Protein AF-A0ABD0NM59-F1 (afdb_monomer_lite)

pLDDT: mean 90.61, std 7.74, range [61.84, 98.56]

InterPro domains:
  IPR026088 Niban-like [PTHR14392] (2-114)
  IPR059060 Niban 1/2/3 domain [PF26086] (9-114)

Sequence (114 aa):
LVLPRVEQLVRSKVQPYIHSILEALMEPTSRGFSEVRDILFRELVEVSKNTMNDSSKEKLGEHMDKISMLAFHPVKMQSCYEKMEALNLEGLQQRCDVSSPSVFIQRAQILMRQ

Radius of gyration: 21.1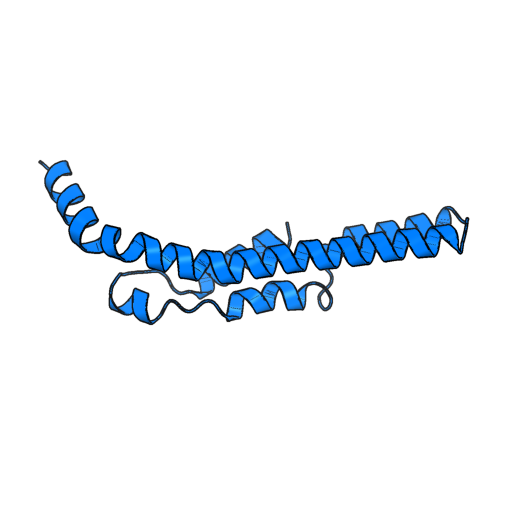2 Å; chains: 1; bounding box: 50×29×57 Å

Organism: Cirrhinus mrigala (NCBI:txid683832)

Secondary structure (DSSP, 8-state):
-HHHHHHHHHHHHTHHHHHHHHHHHHHHHHHHHHHHHHHHHHHHHHHHHHHHH---HHHHHHHHHHHHTGGG-TTTTHHHHHGGGG---HHHHTTS-PPPHHHHHHHHHHHHH-

Foldseek 3Di:
DVVVVVVVCCVPQPVVCVVVLCVLLCQLLVQLLVLLVVLLVVLVVVLVVVCVVPVDPVVNVVSVVCSVCQLVDCVSSVVSLVSLVSRDCPVVCVRHVDDDSVVSSVVSNVVSSD

Structure (mmCIF, N/CA/C/O backbone):
data_AF-A0ABD0NM59-F1
#
_entry.id   AF-A0ABD0NM59-F1
#
loop_
_atom_site.group_PDB
_atom_site.id
_atom_site.type_symbol
_atom_site.label_atom_id
_atom_site.label_alt_id
_atom_site.label_comp_id
_atom_site.label_asym_id
_atom_site.label_entity_id
_atom_site.label_seq_id
_atom_site.pdbx_PDB_ins_code
_atom_site.Cartn_x
_atom_site.Cartn_y
_atom_site.Cartn_z
_atom_site.occupancy
_atom_site.B_iso_or_equiv
_atom_site.auth_seq_id
_atom_site.auth_comp_id
_atom_site.auth_asym_id
_atom_site.auth_atom_id
_atom_site.pdbx_PDB_model_num
ATOM 1 N N . LEU A 1 1 ? -24.869 21.779 27.731 1.00 61.84 1 LEU A N 1
ATOM 2 C CA . LEU A 1 1 ? -24.837 20.504 28.497 1.00 61.84 1 LEU A CA 1
ATOM 3 C C . LEU A 1 1 ? -24.427 19.269 27.674 1.00 61.84 1 LEU A C 1
ATOM 5 O O . LEU A 1 1 ? -24.232 18.218 28.268 1.00 61.84 1 LEU A O 1
ATOM 9 N N . VAL A 1 2 ? -24.268 19.357 26.346 1.00 70.75 2 VAL A N 1
ATOM 10 C CA . VAL A 1 2 ? -23.890 18.202 25.501 1.00 70.75 2 VAL A CA 1
ATOM 11 C C . VAL A 1 2 ? -22.397 17.861 25.609 1.00 70.75 2 VAL A C 1
ATOM 13 O O . VAL A 1 2 ? -22.047 16.691 25.714 1.00 70.75 2 VAL A O 1
ATOM 16 N N . LEU A 1 3 ? -21.531 18.878 25.677 1.00 78.94 3 LEU A N 1
ATOM 17 C CA . LEU A 1 3 ? -20.071 18.718 25.691 1.00 78.94 3 LEU A CA 1
ATOM 18 C C . LEU A 1 3 ? -19.544 17.780 26.802 1.00 78.94 3 LEU A C 1
ATOM 20 O O . LEU A 1 3 ? -18.834 16.836 26.466 1.00 78.94 3 LEU A O 1
ATOM 24 N N . PRO A 1 4 ? -19.961 17.914 28.082 1.00 84.06 4 PRO A N 1
ATOM 25 C CA . PRO A 1 4 ? -19.448 17.049 29.151 1.00 84.06 4 PRO A CA 1
ATOM 26 C C . PRO A 1 4 ? -19.829 15.572 28.970 1.00 84.06 4 PRO A C 1
ATOM 28 O O . PRO A 1 4 ? -19.073 14.674 29.328 1.00 84.06 4 PRO A O 1
ATOM 31 N N . ARG A 1 5 ? -21.004 15.305 28.379 1.00 83.12 5 ARG A N 1
ATOM 32 C CA . ARG A 1 5 ? -21.468 13.939 28.094 1.00 83.12 5 ARG A CA 1
ATOM 33 C C . ARG A 1 5 ? -20.688 13.311 26.939 1.00 83.12 5 ARG A C 1
ATOM 35 O O . ARG A 1 5 ? -20.377 12.125 26.995 1.00 83.12 5 ARG A O 1
ATOM 42 N N . VAL A 1 6 ? -20.353 14.102 25.920 1.00 89.25 6 VAL A N 1
ATOM 43 C CA . VAL A 1 6 ? -19.529 13.655 24.787 1.00 89.25 6 VAL A CA 1
ATOM 44 C C . VAL A 1 6 ? -18.098 13.368 25.240 1.00 89.25 6 VAL A C 1
ATOM 46 O O . VAL A 1 6 ? -17.568 12.311 24.916 1.00 89.25 6 VAL A O 1
ATOM 49 N N . GLU A 1 7 ? -17.493 14.238 26.048 1.00 91.75 7 GLU A N 1
ATOM 50 C CA . GLU A 1 7 ? -16.145 14.017 26.594 1.00 91.75 7 GLU A CA 1
ATOM 51 C C . GLU A 1 7 ? -16.065 12.740 27.435 1.00 91.75 7 GLU A C 1
ATOM 53 O O . GLU A 1 7 ? -15.139 11.941 27.277 1.00 91.75 7 GLU A O 1
ATOM 58 N N . GLN A 1 8 ? -17.062 12.505 28.294 1.00 90.25 8 GLN A N 1
ATOM 59 C CA . GLN A 1 8 ? -17.136 11.287 29.096 1.00 90.25 8 GLN A CA 1
ATOM 60 C C . GLN A 1 8 ? -17.289 10.034 28.220 1.00 90.25 8 GLN A C 1
ATOM 62 O O . GLN A 1 8 ? -16.660 9.006 28.492 1.00 90.25 8 GLN A O 1
ATOM 67 N N . LEU A 1 9 ? -18.088 10.113 27.152 1.00 88.25 9 LEU A N 1
ATOM 68 C CA . LEU A 1 9 ? -18.252 9.021 26.196 1.00 88.25 9 LEU A CA 1
ATOM 69 C C . LEU A 1 9 ? -16.941 8.728 25.455 1.00 88.25 9 LEU A C 1
ATOM 71 O O . LEU A 1 9 ? -16.507 7.582 25.429 1.00 88.25 9 LEU A O 1
ATOM 75 N N . VAL A 1 10 ? -16.269 9.749 24.917 1.00 88.50 10 VAL A N 1
ATOM 76 C CA . VAL A 1 10 ? -14.985 9.594 24.212 1.00 88.50 10 VAL A CA 1
ATOM 77 C C . VAL A 1 10 ? -13.933 8.988 25.137 1.00 88.50 10 VAL A C 1
ATOM 79 O O . VAL A 1 10 ? -13.292 8.004 24.767 1.00 88.50 10 VAL A O 1
ATOM 82 N N . ARG A 1 11 ? -13.801 9.504 26.365 1.00 90.69 11 ARG A N 1
ATOM 83 C CA . ARG A 1 11 ? -12.820 9.012 27.343 1.00 90.69 11 ARG A CA 1
ATOM 84 C C . ARG A 1 11 ? -13.046 7.545 27.716 1.00 90.69 11 ARG A C 1
ATOM 86 O O . ARG A 1 11 ? -12.081 6.826 27.948 1.00 90.69 11 ARG A O 1
ATOM 93 N N . SER A 1 12 ? -14.300 7.101 27.786 1.00 88.25 12 SER A N 1
ATOM 94 C CA . SER A 1 12 ? -14.640 5.743 28.235 1.00 88.25 12 SER A CA 1
ATOM 95 C C . SER A 1 12 ? -14.780 4.717 27.109 1.00 88.25 12 SER A C 1
ATOM 97 O O . SER A 1 12 ? -14.515 3.540 27.340 1.00 88.25 12 SER A O 1
ATOM 99 N N . LYS A 1 13 ? -15.204 5.130 25.909 1.00 85.19 13 LYS A N 1
ATOM 100 C CA . LYS A 1 13 ? -15.563 4.223 24.804 1.00 85.19 13 LYS A CA 1
ATOM 101 C C . LYS A 1 13 ? -14.640 4.293 23.595 1.00 85.19 13 LYS A C 1
ATOM 103 O O . LYS A 1 13 ? -14.661 3.368 22.793 1.00 85.19 13 LYS A O 1
ATOM 108 N N . VAL A 1 14 ? -13.859 5.362 23.445 1.00 86.12 14 VAL A N 1
ATOM 109 C CA . VAL A 1 14 ? -13.015 5.575 22.257 1.00 86.12 14 VAL A CA 1
ATOM 110 C C . VAL A 1 14 ? -11.544 5.618 22.644 1.00 86.12 14 VAL A C 1
ATOM 112 O O . VAL A 1 14 ? -10.758 4.810 22.159 1.00 86.12 14 VAL A O 1
ATOM 115 N N . GLN A 1 15 ? -11.176 6.511 23.567 1.00 90.12 15 GLN A N 1
ATOM 116 C CA . GLN A 1 15 ? -9.791 6.772 23.961 1.00 90.12 15 GLN A CA 1
ATOM 117 C C . GLN A 1 15 ? -8.976 5.517 24.336 1.00 90.12 15 GLN A C 1
ATOM 119 O O . GLN A 1 15 ? -7.821 5.451 23.915 1.00 90.12 15 GLN A O 1
ATOM 124 N N . PRO A 1 16 ? -9.532 4.497 25.025 1.00 91.69 16 PRO A N 1
ATOM 125 C CA . PRO A 1 16 ? -8.787 3.278 25.352 1.00 91.69 16 PRO A CA 1
ATOM 126 C C . PRO A 1 16 ? -8.348 2.450 24.136 1.00 91.69 16 PRO A C 1
ATOM 128 O O . PRO A 1 16 ? -7.416 1.661 24.249 1.00 91.69 16 PRO A O 1
ATOM 131 N N . TYR A 1 17 ? -9.008 2.608 22.984 1.00 89.81 17 TYR A N 1
ATOM 132 C CA . TYR A 1 17 ? -8.790 1.768 21.802 1.00 89.81 17 TYR A CA 1
ATOM 133 C C . TYR A 1 17 ? -8.003 2.468 20.691 1.00 89.81 17 TYR A C 1
ATOM 135 O O . TYR A 1 17 ? -7.507 1.789 19.796 1.00 89.81 17 TYR A O 1
ATOM 143 N N . ILE A 1 18 ? -7.856 3.801 20.745 1.00 89.81 18 ILE A N 1
ATOM 144 C CA . ILE A 1 18 ? -7.197 4.591 19.688 1.00 89.81 18 ILE A CA 1
ATOM 145 C C . ILE A 1 18 ? -5.797 4.055 19.393 1.00 89.81 18 ILE A C 1
ATOM 147 O O . ILE A 1 18 ? -5.453 3.856 18.233 1.00 89.81 18 ILE A O 1
ATOM 151 N N . HIS A 1 19 ? -5.002 3.794 20.432 1.00 92.75 19 HIS A N 1
ATOM 152 C CA . HIS A 1 19 ? -3.632 3.321 20.259 1.00 92.75 19 HIS A CA 1
ATOM 153 C C . HIS A 1 19 ? -3.582 1.973 19.532 1.00 92.75 19 HIS A C 1
ATOM 155 O O . HIS A 1 19 ? -2.912 1.862 18.513 1.00 92.75 19 HIS A O 1
ATOM 161 N N . SER A 1 20 ? -4.368 0.989 19.976 1.00 91.75 20 SER A N 1
ATOM 162 C CA . SER A 1 20 ? -4.415 -0.332 19.339 1.00 91.75 20 SER A CA 1
ATOM 163 C C . SER A 1 20 ? -4.952 -0.290 17.907 1.00 91.75 20 SER A C 1
ATOM 165 O O . SER A 1 20 ? -4.469 -1.032 17.059 1.00 91.75 20 SER A O 1
ATOM 167 N N . ILE A 1 21 ? -5.934 0.576 17.617 1.00 91.00 21 ILE A N 1
ATOM 168 C CA . ILE A 1 21 ? -6.429 0.787 16.247 1.00 91.00 21 ILE A CA 1
ATOM 169 C C . ILE A 1 21 ? -5.307 1.347 15.368 1.00 91.00 21 ILE A C 1
ATOM 171 O O . ILE A 1 21 ? -5.094 0.861 14.258 1.00 91.00 21 ILE A O 1
ATOM 175 N N . LEU A 1 22 ? -4.583 2.355 15.863 1.00 93.44 22 LEU A N 1
ATOM 176 C CA . LEU A 1 22 ? -3.472 2.951 15.132 1.00 93.44 22 LEU A CA 1
ATOM 177 C C . LEU A 1 22 ? -2.358 1.935 14.897 1.00 93.44 22 LEU A C 1
ATOM 179 O O . LEU A 1 22 ? -1.906 1.821 13.769 1.00 93.44 22 LEU A O 1
ATOM 183 N N . GLU A 1 23 ? -1.939 1.171 15.904 1.00 92.94 23 GLU A N 1
ATOM 184 C CA . GLU A 1 23 ? -0.902 0.146 15.732 1.00 92.94 23 GLU A CA 1
ATOM 185 C C . GLU A 1 23 ? -1.302 -0.910 14.696 1.00 92.94 23 GLU A C 1
ATOM 187 O O . GLU A 1 23 ? -0.525 -1.204 13.785 1.00 92.94 23 GLU A O 1
ATOM 192 N N . ALA A 1 24 ? -2.538 -1.414 14.773 1.00 93.44 24 ALA A N 1
ATOM 193 C CA . ALA A 1 24 ? -3.054 -2.399 13.827 1.00 93.44 24 ALA A CA 1
ATOM 194 C C . ALA A 1 24 ? -3.082 -1.877 12.381 1.00 93.44 24 ALA A C 1
ATOM 196 O O . ALA A 1 24 ? -2.849 -2.648 11.453 1.00 93.44 24 ALA A O 1
ATOM 197 N N . LEU A 1 25 ? -3.349 -0.582 12.178 1.00 95.00 25 LEU A N 1
ATOM 198 C CA . LEU A 1 25 ? -3.352 0.046 10.853 1.00 95.00 25 LEU A CA 1
ATOM 199 C C . LEU A 1 25 ? -1.946 0.400 10.365 1.00 95.00 25 LEU A C 1
ATOM 201 O O . LEU A 1 25 ? -1.623 0.164 9.199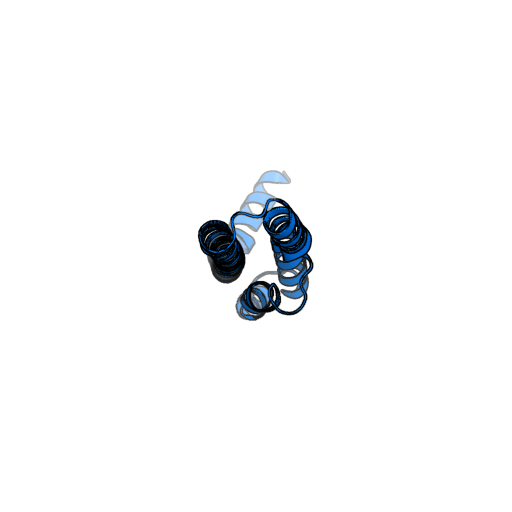 1.00 95.00 25 LEU A O 1
ATOM 205 N N . MET A 1 26 ? -1.122 0.992 11.231 1.00 96.62 26 MET A N 1
ATOM 206 C CA . MET A 1 26 ? 0.195 1.520 10.876 1.00 96.62 26 MET A CA 1
ATOM 207 C C . MET A 1 26 ? 1.115 0.422 10.363 1.00 96.62 26 MET A C 1
ATOM 209 O O . MET A 1 26 ? 1.809 0.644 9.377 1.00 96.62 26 MET A O 1
ATOM 213 N N . GLU A 1 27 ? 1.105 -0.753 10.984 1.00 96.44 27 GLU A N 1
ATOM 214 C CA . GLU A 1 27 ? 2.019 -1.839 10.637 1.00 96.44 27 GLU A CA 1
ATOM 215 C C . GLU A 1 27 ? 1.844 -2.359 9.185 1.00 96.44 27 GLU A C 1
ATOM 217 O O . GLU A 1 27 ? 2.777 -2.226 8.384 1.00 96.44 27 GLU A O 1
ATOM 222 N N . PRO A 1 28 ? 0.679 -2.896 8.761 1.00 97.62 28 PRO A N 1
ATOM 223 C CA . PRO A 1 28 ? 0.477 -3.341 7.380 1.00 97.62 28 PRO A CA 1
ATOM 224 C C . PRO A 1 28 ? 0.580 -2.193 6.366 1.00 97.62 28 PRO A C 1
ATOM 226 O O . PRO A 1 28 ? 1.147 -2.388 5.289 1.00 97.62 28 PRO A O 1
ATOM 229 N N . THR A 1 29 ? 0.120 -0.988 6.729 1.00 98.12 29 THR A N 1
ATOM 230 C CA . THR A 1 29 ? 0.221 0.201 5.867 1.00 98.12 29 THR A CA 1
ATOM 231 C C . THR A 1 29 ? 1.684 0.538 5.593 1.00 98.12 29 THR A C 1
ATOM 233 O O . THR A 1 29 ? 2.095 0.630 4.438 1.00 98.12 29 THR A O 1
ATOM 236 N N . SER A 1 30 ? 2.502 0.658 6.640 1.00 98.19 30 SER A N 1
ATOM 237 C CA . SER A 1 30 ? 3.916 1.030 6.520 1.00 98.19 30 SER A CA 1
ATOM 238 C C . SER A 1 30 ? 4.701 -0.001 5.715 1.00 98.19 30 SER A C 1
ATOM 240 O O . SER A 1 30 ? 5.543 0.369 4.893 1.00 98.19 30 SER A O 1
ATOM 242 N N . ARG A 1 31 ? 4.400 -1.294 5.896 1.00 98.31 31 ARG A N 1
ATOM 243 C CA . ARG A 1 31 ? 5.001 -2.370 5.097 1.00 98.31 31 ARG A CA 1
ATOM 244 C C . ARG A 1 31 ? 4.611 -2.288 3.628 1.00 98.31 31 ARG A C 1
ATOM 246 O O . ARG A 1 31 ? 5.489 -2.412 2.782 1.00 98.31 31 ARG A O 1
ATOM 253 N N . GLY A 1 32 ? 3.337 -2.051 3.315 1.00 98.31 32 GLY A N 1
ATOM 254 C CA . GLY A 1 32 ? 2.894 -1.915 1.927 1.00 98.31 32 GLY A CA 1
ATOM 255 C C . GLY A 1 32 ? 3.543 -0.724 1.219 1.00 98.31 32 GLY A C 1
ATOM 256 O O . GLY A 1 32 ? 4.070 -0.883 0.125 1.00 98.31 32 GLY A O 1
ATOM 257 N N . PHE A 1 33 ? 3.624 0.442 1.870 1.00 98.50 33 PHE A N 1
ATOM 258 C CA . PHE A 1 33 ? 4.327 1.606 1.307 1.00 98.50 33 PHE A CA 1
ATOM 259 C C . PHE A 1 33 ? 5.846 1.407 1.196 1.00 98.50 33 PHE A C 1
ATOM 261 O O . PHE A 1 33 ? 6.467 1.898 0.253 1.00 98.50 33 PHE A O 1
ATOM 268 N N . SER A 1 34 ? 6.456 0.676 2.131 1.00 98.56 34 SER A N 1
ATOM 269 C CA . SER A 1 34 ? 7.876 0.320 2.031 1.00 98.56 34 SER A CA 1
ATOM 270 C C . SER A 1 34 ? 8.137 -0.603 0.840 1.00 98.56 34 SER A C 1
ATOM 272 O O . SER A 1 34 ? 9.088 -0.373 0.103 1.00 98.56 34 SER A O 1
ATOM 274 N N . GLU A 1 35 ? 7.263 -1.582 0.597 1.00 98.31 35 GLU A N 1
ATOM 275 C CA . GLU A 1 35 ? 7.341 -2.465 -0.572 1.00 98.31 35 GLU A CA 1
ATOM 276 C C . GLU A 1 35 ? 7.214 -1.672 -1.888 1.00 98.31 35 GLU A C 1
ATOM 278 O O . GLU A 1 35 ? 8.019 -1.874 -2.796 1.00 98.31 35 GLU A O 1
ATOM 283 N N . VAL A 1 36 ? 6.290 -0.699 -1.968 1.00 98.25 36 VAL A N 1
ATOM 284 C CA . VAL A 1 36 ? 6.174 0.215 -3.128 1.00 98.25 36 VAL A CA 1
ATOM 285 C C . VAL A 1 36 ? 7.496 0.932 -3.394 1.00 98.25 36 VAL A C 1
ATOM 287 O O . VAL A 1 36 ? 7.995 0.931 -4.522 1.00 98.25 36 VAL A O 1
ATOM 290 N N . ARG A 1 37 ? 8.087 1.528 -2.350 1.00 98.06 37 ARG A N 1
ATOM 291 C CA . ARG A 1 37 ? 9.380 2.214 -2.451 1.00 98.06 37 ARG A CA 1
ATOM 292 C C . ARG A 1 37 ? 10.473 1.262 -2.934 1.00 98.06 37 ARG A C 1
ATOM 294 O O . ARG A 1 37 ? 11.272 1.642 -3.788 1.00 98.06 37 ARG A O 1
ATOM 301 N N . ASP A 1 38 ? 10.519 0.048 -2.399 1.00 98.25 38 ASP A N 1
ATOM 302 C CA . ASP A 1 38 ? 11.561 -0.926 -2.711 1.00 98.25 38 ASP A CA 1
ATOM 303 C C . ASP A 1 38 ? 11.445 -1.446 -4.156 1.00 98.25 38 ASP A C 1
ATOM 305 O O . ASP A 1 38 ? 12.464 -1.622 -4.829 1.00 98.25 38 ASP A O 1
ATOM 309 N N . ILE A 1 39 ? 10.223 -1.627 -4.673 1.00 97.19 39 ILE A N 1
ATOM 310 C CA . ILE A 1 39 ? 9.981 -1.957 -6.085 1.00 97.19 39 ILE A CA 1
ATOM 311 C C . ILE A 1 39 ? 10.415 -0.801 -6.982 1.00 97.19 39 ILE A C 1
ATOM 313 O O . ILE A 1 39 ? 11.201 -1.021 -7.901 1.00 97.19 39 ILE A O 1
ATOM 317 N N . LEU A 1 40 ? 9.976 0.431 -6.699 1.00 96.50 40 LEU A N 1
ATOM 318 C CA . LEU A 1 40 ? 10.380 1.605 -7.478 1.00 96.50 40 LEU A CA 1
ATOM 319 C C . LEU A 1 40 ? 11.906 1.749 -7.518 1.00 96.50 40 LEU A C 1
ATOM 321 O O . LEU A 1 40 ? 12.493 1.974 -8.576 1.00 96.50 40 LEU A O 1
ATOM 325 N N . PHE A 1 41 ? 12.562 1.574 -6.370 1.00 97.38 41 PHE A N 1
ATOM 326 C CA . PHE A 1 41 ? 14.014 1.616 -6.279 1.00 97.38 41 PHE A CA 1
ATOM 327 C C . PHE A 1 41 ? 14.675 0.531 -7.138 1.00 97.38 41 PHE A C 1
ATOM 329 O O . PHE A 1 41 ? 15.631 0.814 -7.860 1.00 97.38 41 PHE A O 1
ATOM 336 N N . ARG A 1 42 ? 14.157 -0.702 -7.104 1.00 96.12 42 ARG A N 1
ATOM 337 C CA . ARG A 1 42 ? 14.670 -1.813 -7.915 1.00 96.12 42 ARG A CA 1
ATOM 338 C C . ARG A 1 42 ? 14.569 -1.521 -9.412 1.00 96.12 42 ARG A C 1
ATOM 340 O O . ARG A 1 42 ? 15.556 -1.724 -10.115 1.00 96.12 42 ARG A O 1
ATOM 347 N N . GLU A 1 43 ? 13.432 -1.005 -9.875 1.00 94.62 43 GLU A N 1
ATOM 348 C CA . GLU A 1 43 ? 13.237 -0.633 -11.283 1.00 94.62 43 GLU A CA 1
ATOM 349 C C . GLU A 1 43 ? 14.208 0.476 -11.708 1.00 94.62 43 GLU A C 1
ATOM 351 O O . GLU A 1 43 ? 14.855 0.369 -12.746 1.00 94.62 43 GLU A O 1
ATOM 356 N N . LEU A 1 44 ? 14.395 1.510 -10.882 1.00 94.25 44 LEU A N 1
ATOM 357 C CA . LEU A 1 44 ? 15.340 2.595 -11.175 1.00 94.25 44 LEU A CA 1
ATOM 358 C C . LEU A 1 44 ? 16.793 2.104 -11.248 1.00 94.25 44 LEU A C 1
ATOM 360 O O . LEU A 1 44 ? 17.558 2.531 -12.117 1.00 94.25 44 LEU A O 1
ATOM 364 N N . VAL A 1 45 ? 17.184 1.187 -10.360 1.00 94.06 45 VAL A N 1
ATOM 365 C CA . VAL A 1 45 ? 18.511 0.558 -10.397 1.00 94.06 45 VAL A CA 1
ATOM 366 C C . VAL A 1 45 ? 18.689 -0.280 -11.663 1.00 94.06 45 VAL A C 1
ATOM 368 O O . VAL A 1 45 ? 19.770 -0.261 -12.255 1.00 94.06 45 VAL A O 1
ATOM 371 N N . GLU A 1 46 ? 17.656 -1.001 -12.096 1.00 91.12 46 GLU A N 1
ATOM 372 C CA . GLU A 1 46 ? 17.683 -1.763 -13.346 1.00 91.12 46 GLU A CA 1
ATOM 373 C C . GLU A 1 46 ? 17.877 -0.843 -14.557 1.00 91.12 46 GLU A C 1
ATOM 375 O O . GLU A 1 46 ? 18.757 -1.093 -15.382 1.00 91.12 46 GLU A O 1
ATOM 380 N N . VAL A 1 47 ? 17.154 0.280 -14.618 1.00 91.12 47 VAL A N 1
ATOM 381 C CA . VAL A 1 47 ? 17.328 1.281 -15.681 1.00 91.12 47 VAL A CA 1
ATOM 382 C C . VAL A 1 47 ? 18.738 1.857 -15.695 1.00 91.12 47 VAL A C 1
ATOM 384 O O . VAL A 1 47 ? 19.347 1.952 -16.762 1.00 91.12 47 VAL A O 1
ATOM 387 N N . SER A 1 48 ? 19.293 2.187 -14.527 1.00 88.50 48 SER A N 1
ATOM 388 C CA . SER A 1 48 ? 20.670 2.678 -14.412 1.00 88.50 48 SER A CA 1
ATOM 389 C C . SER A 1 48 ? 21.676 1.678 -14.997 1.00 88.50 48 SER A C 1
ATOM 391 O O . SER A 1 48 ? 22.479 2.037 -15.859 1.00 88.50 48 SER A O 1
ATOM 393 N N . LYS A 1 49 ? 21.570 0.394 -14.625 1.00 87.81 49 LYS A N 1
ATOM 394 C CA . LYS A 1 49 ? 22.436 -0.673 -15.156 1.00 87.81 49 LYS A CA 1
ATOM 395 C C . LYS A 1 49 ? 22.287 -0.850 -16.667 1.00 87.81 49 LYS A C 1
ATOM 397 O O . LYS A 1 49 ? 23.291 -0.955 -17.368 1.00 87.81 49 LYS A O 1
ATOM 402 N N . ASN A 1 50 ? 21.057 -0.855 -17.174 1.00 84.06 50 ASN A N 1
ATOM 403 C CA . ASN A 1 50 ? 20.795 -1.043 -18.600 1.00 84.06 50 ASN A CA 1
ATOM 404 C C . ASN A 1 50 ? 21.317 0.133 -19.434 1.00 84.06 50 ASN A C 1
ATOM 406 O O . ASN A 1 50 ? 21.894 -0.081 -20.494 1.00 84.06 50 ASN A O 1
ATOM 410 N N . THR A 1 51 ? 21.213 1.359 -18.919 1.00 80.44 51 THR A N 1
ATOM 411 C CA . THR A 1 51 ? 21.716 2.565 -19.600 1.00 80.44 51 THR A CA 1
ATOM 412 C C . THR A 1 51 ? 23.247 2.607 -19.658 1.00 80.44 51 THR A C 1
ATOM 414 O O . THR A 1 51 ? 23.817 3.137 -20.608 1.00 80.44 51 THR A O 1
ATOM 417 N N . MET A 1 52 ? 23.938 2.036 -18.662 1.00 76.06 52 MET A N 1
ATOM 418 C CA . MET A 1 52 ? 25.401 1.894 -18.697 1.00 76.06 52 MET A CA 1
ATO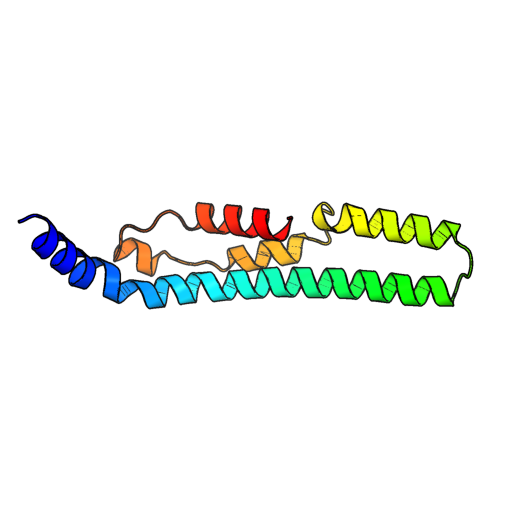M 419 C C . MET A 1 52 ? 25.865 0.864 -19.734 1.00 76.06 52 MET A C 1
ATOM 421 O O . MET A 1 52 ? 26.927 1.036 -20.328 1.00 76.06 52 MET A O 1
ATOM 425 N N . ASN A 1 53 ? 25.079 -0.193 -19.947 1.00 75.38 53 ASN A N 1
ATOM 426 C CA . ASN A 1 53 ? 25.411 -1.273 -20.877 1.00 75.38 53 ASN A CA 1
ATOM 427 C C . ASN A 1 53 ? 25.022 -0.953 -22.330 1.00 75.38 53 ASN A C 1
ATOM 429 O O . ASN A 1 53 ? 25.651 -1.456 -23.257 1.00 75.38 53 ASN A O 1
ATOM 433 N N . ASP A 1 54 ? 24.005 -0.115 -22.529 1.00 67.38 54 ASP A N 1
ATOM 434 C CA . ASP A 1 54 ? 23.451 0.255 -23.829 1.00 67.38 54 ASP A CA 1
ATOM 435 C C . ASP A 1 54 ? 23.263 1.780 -23.884 1.00 67.38 54 ASP A C 1
ATOM 437 O O . ASP A 1 54 ? 22.319 2.338 -23.327 1.00 67.38 54 ASP A O 1
ATOM 441 N N . SER A 1 55 ? 24.163 2.484 -24.574 1.00 65.81 55 SER A N 1
ATOM 442 C CA . SER A 1 55 ? 24.192 3.956 -24.627 1.00 65.81 55 SER A CA 1
ATOM 443 C C . SER A 1 55 ? 23.131 4.587 -25.549 1.00 65.81 55 SER A C 1
ATOM 445 O O . SER A 1 55 ? 23.177 5.789 -25.830 1.00 65.81 55 SER A O 1
ATOM 447 N N . SER A 1 56 ? 22.155 3.810 -26.033 1.00 77.69 56 SER A N 1
ATOM 448 C CA . SER A 1 56 ? 21.097 4.310 -26.916 1.00 77.69 56 SER A CA 1
ATOM 449 C C . SER A 1 56 ? 20.003 5.033 -26.124 1.00 77.69 56 SER A C 1
ATOM 451 O O . SER A 1 56 ? 19.352 4.439 -25.262 1.00 77.69 56 SER A O 1
ATOM 453 N N . LYS A 1 57 ? 19.730 6.295 -26.471 1.00 79.38 57 LYS A N 1
ATOM 454 C CA . LYS A 1 57 ? 18.633 7.088 -25.880 1.00 79.38 57 LYS A CA 1
ATOM 455 C C . LYS A 1 57 ? 17.248 6.455 -26.067 1.00 79.38 57 LYS A C 1
ATOM 457 O O . LYS A 1 57 ? 16.361 6.700 -25.260 1.00 79.38 57 LYS A O 1
ATOM 462 N N . GLU A 1 58 ? 17.079 5.648 -27.109 1.00 83.75 58 GLU A N 1
ATOM 463 C CA . GLU A 1 58 ? 15.821 4.977 -27.451 1.00 83.75 58 GLU A CA 1
ATOM 464 C C . GLU A 1 58 ? 15.430 3.935 -26.387 1.00 83.75 58 GLU A C 1
ATOM 466 O O . GLU A 1 58 ? 14.345 4.017 -25.818 1.00 83.75 58 GLU A O 1
ATOM 471 N N . LYS A 1 59 ? 16.369 3.064 -25.985 1.00 83.44 59 LYS A N 1
ATOM 472 C CA . LYS A 1 59 ? 16.167 2.093 -24.890 1.00 83.44 59 LYS A CA 1
ATOM 473 C C . LYS A 1 59 ? 15.892 2.757 -23.542 1.00 83.44 59 LYS A C 1
ATOM 475 O O . LYS A 1 59 ? 15.092 2.253 -22.758 1.00 83.44 59 LYS A O 1
ATOM 480 N N . LEU A 1 60 ? 16.525 3.899 -23.261 1.00 87.56 60 LEU A N 1
ATOM 481 C CA . LEU A 1 60 ? 16.226 4.670 -22.049 1.00 87.56 60 LEU A CA 1
ATOM 482 C C . LEU A 1 60 ? 14.769 5.160 -22.043 1.00 87.56 60 LEU A C 1
ATOM 484 O O . LEU A 1 60 ? 14.118 5.092 -21.002 1.00 87.56 60 LEU A O 1
ATOM 488 N N . GLY A 1 61 ? 14.254 5.608 -23.193 1.00 89.94 61 GLY A N 1
ATOM 489 C CA . GLY A 1 61 ? 12.844 5.971 -23.361 1.00 89.94 61 GLY A CA 1
ATOM 490 C C . GLY A 1 61 ? 11.912 4.805 -23.034 1.00 89.94 61 GLY A C 1
ATOM 491 O O . GLY A 1 61 ? 11.073 4.927 -22.147 1.00 89.94 61 GLY A O 1
ATOM 492 N N . GLU A 1 62 ? 12.148 3.637 -23.640 1.00 90.19 62 GLU A N 1
ATOM 493 C CA . GLU A 1 62 ? 11.355 2.424 -23.379 1.00 90.19 62 GLU A CA 1
ATOM 494 C C . GLU A 1 62 ? 11.358 2.012 -21.897 1.00 90.19 62 GLU A C 1
ATOM 496 O O . GLU A 1 62 ? 10.361 1.524 -21.358 1.00 90.19 62 GLU A O 1
ATOM 501 N N . HIS A 1 63 ? 12.491 2.181 -21.217 1.00 90.75 63 HIS A N 1
ATOM 502 C CA . HIS A 1 63 ? 12.612 1.901 -19.791 1.00 90.75 63 HIS A CA 1
ATOM 503 C C . HIS A 1 63 ? 11.825 2.890 -18.925 1.00 90.75 63 HIS A C 1
ATOM 505 O O . HIS A 1 63 ? 11.155 2.471 -17.978 1.00 90.75 63 HIS A O 1
ATOM 511 N N . MET A 1 64 ? 11.868 4.182 -19.253 1.00 92.56 64 MET A N 1
ATOM 512 C CA . MET A 1 64 ? 11.094 5.202 -18.544 1.00 92.56 64 MET A CA 1
ATOM 513 C C . MET A 1 64 ? 9.590 5.031 -18.771 1.00 92.56 64 MET A C 1
ATOM 515 O O . MET A 1 64 ? 8.819 5.176 -17.823 1.00 92.56 64 MET A O 1
ATOM 519 N N . ASP A 1 65 ? 9.173 4.618 -19.969 1.00 93.69 65 ASP A N 1
ATOM 520 C CA . ASP A 1 65 ? 7.774 4.290 -20.258 1.00 93.69 65 ASP A CA 1
ATOM 521 C C . ASP A 1 65 ? 7.281 3.134 -19.376 1.00 93.69 65 ASP A C 1
ATOM 523 O O . ASP A 1 65 ? 6.198 3.215 -18.789 1.00 93.69 65 ASP A O 1
ATOM 527 N N . LYS A 1 66 ? 8.102 2.092 -19.182 1.00 92.50 66 LYS A N 1
ATOM 528 C CA . LYS A 1 66 ? 7.788 0.985 -18.259 1.00 92.50 66 LYS A CA 1
ATOM 529 C C . LYS A 1 66 ? 7.669 1.458 -16.809 1.00 92.50 66 LYS A C 1
ATOM 531 O O . LYS A 1 66 ? 6.731 1.049 -16.127 1.00 92.50 66 LYS A O 1
ATOM 536 N N . ILE A 1 67 ? 8.572 2.330 -16.348 1.00 94.69 67 ILE A N 1
ATOM 537 C CA . ILE A 1 67 ? 8.495 2.915 -14.998 1.00 94.69 67 ILE A CA 1
ATOM 538 C C . ILE A 1 67 ? 7.221 3.750 -14.838 1.00 94.69 67 ILE A C 1
ATOM 540 O O . ILE A 1 67 ? 6.561 3.647 -13.807 1.00 94.69 67 ILE A O 1
ATOM 544 N N . SER A 1 68 ? 6.832 4.530 -15.851 1.00 94.56 68 SER A N 1
ATOM 545 C CA . SER A 1 68 ? 5.621 5.361 -15.790 1.00 94.56 68 SER A CA 1
ATOM 546 C C . SER A 1 68 ? 4.353 4.535 -15.534 1.00 94.56 68 SER A C 1
ATOM 548 O O . SER A 1 68 ? 3.417 5.005 -14.890 1.00 94.56 68 SER A O 1
ATOM 550 N N . MET A 1 69 ? 4.349 3.277 -15.986 1.00 96.12 69 MET A N 1
ATOM 551 C CA . MET A 1 69 ? 3.241 2.334 -15.835 1.00 96.12 69 MET A CA 1
ATOM 552 C C . MET A 1 69 ? 3.386 1.398 -14.627 1.00 96.12 69 MET A C 1
ATOM 554 O O . MET A 1 69 ? 2.510 0.562 -14.397 1.00 96.12 69 MET A O 1
ATOM 558 N N . LEU A 1 70 ? 4.455 1.527 -13.832 1.00 96.25 70 LEU A N 1
ATOM 559 C CA . LEU A 1 70 ? 4.769 0.615 -12.728 1.00 96.25 70 LEU A CA 1
ATOM 560 C C . LEU A 1 70 ? 3.629 0.504 -11.712 1.00 96.25 70 LEU A C 1
ATOM 562 O O . LEU A 1 70 ? 3.275 -0.604 -11.314 1.00 96.25 70 LEU A O 1
ATOM 566 N N . ALA A 1 71 ? 3.006 1.630 -11.357 1.00 95.88 71 ALA A N 1
ATOM 567 C CA . ALA A 1 71 ? 1.887 1.676 -10.415 1.00 95.88 71 ALA A CA 1
ATOM 568 C C . ALA A 1 71 ? 0.662 0.865 -10.885 1.00 95.88 71 ALA A C 1
ATOM 570 O O . ALA A 1 71 ? -0.153 0.435 -10.072 1.00 95.88 71 ALA A O 1
ATOM 571 N N . PHE A 1 72 ? 0.533 0.617 -12.190 1.00 95.81 72 PHE A N 1
ATOM 572 C CA . PHE A 1 72 ? -0.560 -0.158 -12.780 1.00 95.81 72 PHE A CA 1
ATOM 573 C C . PHE A 1 72 ? -0.153 -1.590 -13.131 1.00 95.81 72 PHE A C 1
ATOM 575 O O . PHE A 1 72 ? -0.971 -2.349 -13.650 1.00 95.81 72 PHE A O 1
ATOM 582 N N . HIS A 1 73 ? 1.093 -1.983 -12.858 1.00 96.81 73 HIS A N 1
ATOM 583 C CA . HIS A 1 73 ? 1.583 -3.304 -13.211 1.00 96.81 73 HIS A CA 1
ATOM 584 C C . HIS A 1 73 ? 0.983 -4.364 -12.269 1.00 96.81 73 HIS A C 1
ATOM 586 O O . HIS A 1 73 ? 1.370 -4.427 -11.099 1.00 96.81 73 HIS A O 1
ATOM 592 N N . PRO A 1 74 ? 0.125 -5.280 -12.765 1.00 92.00 74 PRO A N 1
ATOM 593 C CA . PRO A 1 74 ? -0.671 -6.161 -11.909 1.00 92.00 74 PRO A CA 1
ATOM 594 C C . PRO A 1 74 ? 0.188 -7.114 -11.076 1.00 92.00 74 PRO A C 1
ATOM 596 O O . PRO A 1 74 ? -0.116 -7.352 -9.919 1.00 92.00 74 PRO A O 1
ATOM 599 N N . VAL A 1 75 ? 1.288 -7.628 -11.637 1.00 96.12 75 VAL A N 1
ATOM 600 C CA . VAL A 1 75 ? 2.179 -8.556 -10.917 1.00 96.12 75 VAL A CA 1
ATOM 601 C C . VAL A 1 75 ? 3.129 -7.832 -9.958 1.00 96.12 75 VAL A C 1
ATOM 603 O O . VAL A 1 75 ? 3.241 -8.230 -8.805 1.00 96.12 75 VAL A O 1
ATOM 606 N N . LYS A 1 76 ? 3.817 -6.7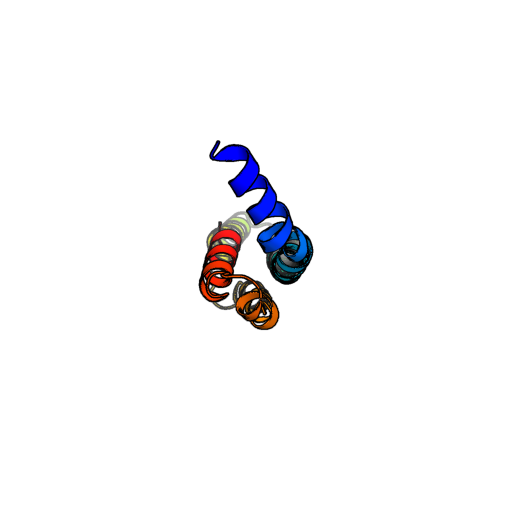70 -10.407 1.00 95.94 76 LYS A N 1
ATOM 607 C CA . LYS A 1 76 ? 4.820 -6.075 -9.585 1.00 95.94 76 LYS A CA 1
ATOM 608 C C . LYS A 1 76 ? 4.200 -5.397 -8.363 1.00 95.94 76 LYS A C 1
ATOM 610 O O . LYS A 1 76 ? 4.802 -5.447 -7.304 1.00 95.94 76 LYS A O 1
ATOM 615 N N . MET A 1 77 ? 3.000 -4.824 -8.485 1.00 97.56 77 MET A N 1
ATOM 616 C CA . MET A 1 77 ? 2.332 -4.137 -7.369 1.00 97.56 77 MET A CA 1
ATOM 617 C C . MET A 1 77 ? 1.606 -5.075 -6.399 1.00 97.56 77 MET A C 1
ATOM 619 O O . MET A 1 77 ? 1.222 -4.648 -5.311 1.00 97.56 77 MET A O 1
ATOM 623 N N . GLN A 1 78 ? 1.423 -6.346 -6.763 1.00 97.19 78 GLN A N 1
ATOM 624 C CA . GLN A 1 78 ? 0.639 -7.292 -5.973 1.00 97.19 78 GLN A CA 1
ATOM 625 C C . GLN A 1 78 ? 1.194 -7.473 -4.552 1.00 97.19 78 GLN A C 1
ATOM 627 O O . GLN A 1 78 ? 0.428 -7.434 -3.588 1.00 97.19 78 GLN A O 1
ATOM 632 N N . SER A 1 79 ? 2.520 -7.584 -4.396 1.00 96.44 79 SER A N 1
ATOM 633 C CA . SER A 1 79 ? 3.144 -7.777 -3.078 1.00 96.44 79 SER A CA 1
ATOM 634 C C . SER A 1 79 ? 2.943 -6.583 -2.139 1.00 96.44 79 SER A C 1
ATOM 636 O O . SER A 1 79 ? 2.905 -6.772 -0.921 1.00 96.44 79 SER A O 1
ATOM 638 N N . CYS A 1 80 ? 2.772 -5.368 -2.674 1.00 97.69 80 CYS A N 1
ATOM 639 C CA . CYS A 1 80 ? 2.433 -4.175 -1.896 1.00 97.69 80 CYS A CA 1
ATOM 640 C C . CYS A 1 80 ? 1.042 -4.314 -1.279 1.00 97.69 80 CYS A C 1
ATOM 642 O O . CYS A 1 80 ? 0.847 -4.055 -0.090 1.00 97.69 80 CYS A O 1
ATOM 644 N N . TYR A 1 81 ? 0.080 -4.746 -2.096 1.00 97.88 81 TYR A N 1
ATOM 645 C CA . TYR A 1 81 ? -1.321 -4.865 -1.712 1.00 97.88 81 TYR A CA 1
ATOM 646 C C . TYR A 1 81 ? -1.548 -5.989 -0.706 1.00 97.88 81 TYR A C 1
ATOM 648 O O . TYR A 1 81 ? -2.309 -5.808 0.244 1.00 97.88 81 TYR A O 1
ATOM 656 N N . GLU A 1 82 ? -0.825 -7.098 -0.854 1.00 97.56 82 GLU A N 1
ATOM 657 C CA . GLU A 1 82 ? -0.876 -8.241 0.061 1.00 97.56 82 GLU A CA 1
ATOM 658 C C . GLU A 1 82 ? -0.451 -7.886 1.490 1.00 97.56 82 GLU A C 1
ATOM 660 O O . GLU A 1 82 ? -0.919 -8.511 2.441 1.00 97.56 82 GLU A O 1
ATOM 665 N N . LYS A 1 83 ? 0.375 -6.845 1.691 1.00 98.06 83 LYS A N 1
ATOM 666 C CA 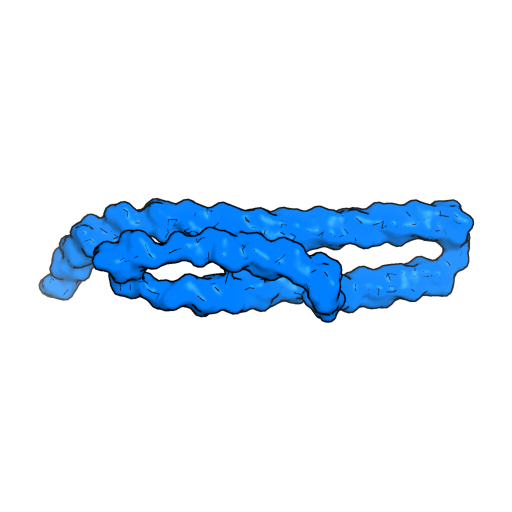. LYS A 1 83 ? 0.725 -6.399 3.052 1.00 98.06 83 LYS A CA 1
ATOM 667 C C . LYS A 1 83 ? -0.500 -5.941 3.842 1.00 98.06 83 LYS A C 1
ATOM 669 O O . LYS A 1 83 ? -0.493 -6.077 5.067 1.00 98.06 83 LYS A O 1
ATOM 674 N N . MET A 1 84 ? -1.531 -5.428 3.163 1.00 97.25 84 MET A N 1
ATOM 675 C CA . MET A 1 84 ? -2.777 -4.986 3.795 1.00 97.25 84 MET A CA 1
ATOM 676 C C . MET A 1 84 ? -3.693 -6.134 4.205 1.00 97.25 84 MET A C 1
ATOM 678 O O . MET A 1 84 ? -4.472 -5.954 5.135 1.00 97.25 84 MET A O 1
ATOM 682 N N . GLU A 1 85 ? -3.562 -7.318 3.607 1.00 94.94 85 GLU A N 1
ATOM 683 C CA . GLU A 1 85 ? -4.366 -8.492 3.981 1.00 94.94 85 GLU A CA 1
ATOM 684 C C . GLU A 1 85 ? -4.045 -8.994 5.400 1.00 94.94 85 GLU A C 1
ATOM 686 O O . GLU A 1 85 ? -4.830 -9.711 6.013 1.00 94.94 85 GLU A O 1
ATOM 691 N N . ALA A 1 86 ? -2.914 -8.566 5.974 1.00 94.19 86 ALA A N 1
ATOM 692 C CA . ALA A 1 86 ? -2.576 -8.810 7.374 1.00 94.19 86 ALA A CA 1
ATOM 693 C C . ALA A 1 86 ? -3.345 -7.911 8.367 1.00 94.19 86 ALA A C 1
ATOM 695 O O . ALA A 1 86 ? -3.180 -8.071 9.579 1.00 94.19 86 ALA A O 1
ATOM 696 N N . LEU A 1 87 ? -4.143 -6.943 7.895 1.00 95.12 87 LEU A N 1
ATOM 697 C CA . LEU A 1 87 ? -4.939 -6.078 8.764 1.00 95.12 87 LEU A CA 1
ATOM 698 C C . LEU A 1 87 ? -6.044 -6.886 9.450 1.00 95.12 87 LEU A C 1
ATOM 700 O O . LEU A 1 87 ? -7.022 -7.288 8.825 1.00 95.12 87 LEU A O 1
ATOM 704 N N . ASN A 1 88 ? -5.929 -7.033 10.768 1.00 91.06 88 ASN A N 1
ATOM 705 C CA . ASN A 1 88 ? -6.953 -7.654 11.595 1.00 91.06 88 ASN A CA 1
ATOM 706 C C . ASN A 1 88 ? -7.478 -6.658 12.635 1.00 91.06 88 ASN A C 1
ATOM 708 O O . ASN A 1 88 ? -6.721 -6.167 13.472 1.00 91.06 88 ASN A O 1
ATOM 712 N N . LEU A 1 89 ? -8.787 -6.390 12.596 1.00 89.56 89 LEU A N 1
ATOM 713 C CA . LEU A 1 89 ? -9.480 -5.556 13.581 1.00 89.56 89 LEU A CA 1
ATOM 714 C C . LEU A 1 89 ? -10.565 -6.315 14.358 1.00 89.56 89 LEU A C 1
ATOM 716 O O . LEU A 1 89 ? -11.248 -5.683 15.156 1.00 89.56 89 LEU A O 1
ATOM 720 N N . GLU A 1 90 ? -10.735 -7.633 14.198 1.00 83.38 90 GLU A N 1
ATOM 721 C CA . GLU A 1 90 ? -11.855 -8.386 14.798 1.00 83.38 90 GLU A CA 1
ATOM 722 C C . GLU A 1 90 ? -11.959 -8.179 16.316 1.00 83.38 90 GLU A C 1
ATOM 724 O O . GLU A 1 90 ? -13.022 -7.853 16.850 1.00 83.38 90 GLU A O 1
ATOM 729 N N . GLY A 1 91 ? -10.829 -8.273 17.023 1.00 80.44 91 GLY A N 1
ATOM 730 C CA . GLY A 1 91 ? -10.785 -8.044 18.467 1.00 80.44 91 GLY A CA 1
ATOM 731 C C . GLY A 1 91 ? -11.112 -6.601 18.867 1.00 80.44 91 GLY A C 1
ATOM 732 O O . GLY A 1 91 ? -11.508 -6.355 20.003 1.00 80.44 91 GLY A O 1
ATOM 733 N N . LEU A 1 92 ? -10.937 -5.624 17.977 1.00 81.25 92 LEU A N 1
ATOM 734 C CA . LEU A 1 92 ? -11.314 -4.226 18.210 1.00 81.25 92 LEU A CA 1
ATOM 735 C C . LEU A 1 92 ? -12.781 -3.978 17.849 1.00 81.25 92 LEU A C 1
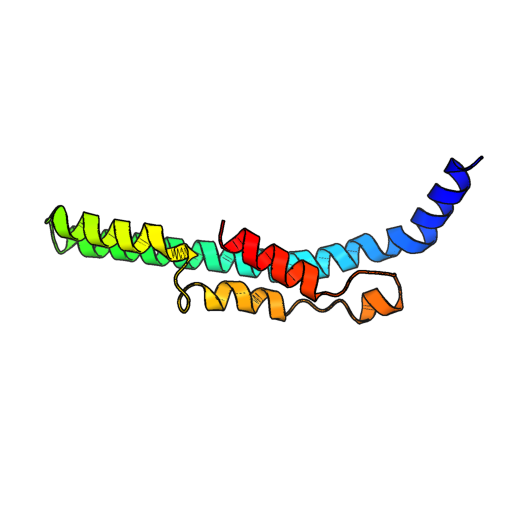ATOM 737 O O . LEU A 1 92 ? -13.451 -3.297 18.616 1.00 81.25 92 LEU A O 1
ATOM 741 N N . GLN A 1 93 ? -13.301 -4.603 16.789 1.00 82.75 93 GLN A N 1
ATOM 742 C CA . GLN A 1 93 ? -14.708 -4.517 16.376 1.00 82.75 93 GLN A CA 1
ATOM 743 C C . GLN A 1 93 ? -15.680 -5.044 17.442 1.00 82.75 93 GLN A C 1
ATOM 745 O O . GLN A 1 93 ? -16.774 -4.520 17.610 1.00 82.75 93 GLN A O 1
ATOM 750 N N . GLN A 1 94 ? -15.271 -6.050 18.220 1.00 80.69 94 GLN A N 1
ATOM 751 C CA . GLN A 1 94 ? -16.073 -6.555 19.344 1.00 80.69 94 GLN A CA 1
ATOM 752 C C . GLN A 1 94 ? -16.144 -5.580 20.533 1.00 80.69 94 GLN A C 1
ATOM 754 O O . GLN A 1 94 ? -17.040 -5.680 21.369 1.00 80.69 94 GLN A O 1
ATOM 759 N N . ARG A 1 95 ? -15.176 -4.662 20.649 1.00 81.44 95 ARG A N 1
ATOM 760 C CA . ARG A 1 95 ? -15.016 -3.756 21.802 1.00 81.44 95 ARG A CA 1
ATOM 761 C C . ARG A 1 95 ? -15.352 -2.301 21.471 1.00 81.44 95 ARG A C 1
ATOM 763 O O . ARG A 1 95 ? -15.640 -1.522 22.376 1.00 81.44 95 ARG A O 1
ATOM 770 N N . CYS A 1 96 ? -15.313 -1.945 20.193 1.00 76.88 96 CYS A N 1
ATOM 771 C CA . CYS A 1 96 ? -15.551 -0.619 19.650 1.00 76.88 96 CYS A CA 1
ATOM 772 C C . CYS A 1 96 ? -16.196 -0.776 18.266 1.00 76.88 96 CYS A C 1
ATOM 774 O O . CYS A 1 96 ? -15.793 -1.649 17.504 1.00 76.88 96 CYS A O 1
ATOM 776 N N . ASP A 1 97 ? -17.181 0.060 17.941 1.00 78.38 97 ASP A N 1
ATOM 777 C CA . ASP A 1 97 ? -17.949 0.003 16.689 1.00 78.38 97 ASP A CA 1
ATOM 778 C C . ASP A 1 97 ? -17.116 0.511 15.493 1.00 78.38 97 ASP A C 1
ATOM 780 O O . ASP A 1 97 ? -17.324 1.598 14.957 1.00 78.38 97 ASP A O 1
ATOM 784 N N . VAL A 1 98 ? -16.069 -0.242 15.148 1.00 79.38 98 VAL A N 1
ATOM 785 C CA . VAL A 1 98 ? -15.122 0.075 14.076 1.00 79.38 98 VAL A CA 1
ATOM 786 C C . VAL A 1 98 ? -15.600 -0.563 12.773 1.00 79.38 98 VAL A C 1
ATOM 788 O O . VAL A 1 98 ? -15.952 -1.746 12.726 1.00 79.38 98 VAL A O 1
ATOM 791 N N . SER A 1 99 ? -15.561 0.220 11.692 1.00 79.62 99 SER A N 1
ATOM 792 C CA . SER A 1 99 ? -15.869 -0.231 10.332 1.00 79.62 99 SER A CA 1
ATOM 793 C C . SER A 1 99 ? -15.101 -1.496 9.936 1.00 79.62 99 SER A C 1
ATOM 795 O O . SER A 1 99 ? -14.009 -1.766 10.437 1.00 79.62 99 SER A O 1
ATOM 797 N N . SER A 1 100 ? -15.653 -2.246 8.977 1.00 86.88 100 SER A N 1
ATOM 798 C CA . SER A 1 100 ? -14.992 -3.428 8.411 1.00 86.88 100 SER A CA 1
ATOM 799 C C . SER A 1 100 ? -13.548 -3.119 7.968 1.00 86.88 100 SER A C 1
ATOM 801 O O . SER A 1 100 ? -13.339 -2.101 7.295 1.00 86.88 100 SER A O 1
ATOM 803 N N . PRO A 1 101 ? -12.571 -4.009 8.256 1.00 91.00 101 PRO A N 1
ATOM 804 C CA . PRO A 1 101 ? -11.191 -3.885 7.776 1.00 91.00 101 PRO A CA 1
ATOM 805 C C . PRO A 1 101 ? -11.086 -3.641 6.267 1.00 91.00 101 PRO A C 1
ATOM 807 O O . PRO A 1 101 ? -10.210 -2.903 5.822 1.00 91.00 101 PRO A O 1
ATOM 810 N N . SER A 1 102 ? -12.019 -4.201 5.490 1.00 92.56 102 SER A N 1
ATOM 811 C CA . SER A 1 102 ? -12.067 -4.097 4.026 1.00 92.56 102 SER A CA 1
ATOM 812 C C . SER A 1 102 ? -11.991 -2.657 3.503 1.00 92.56 102 SER A C 1
ATOM 814 O O . SER A 1 102 ? -11.300 -2.401 2.519 1.00 92.56 102 SER A O 1
ATOM 816 N N . VAL A 1 103 ? -12.631 -1.699 4.183 1.00 92.25 103 VAL A N 1
ATOM 817 C CA . VAL A 1 103 ? -12.619 -0.281 3.784 1.00 92.25 103 VAL A CA 1
ATOM 818 C C . VAL A 1 103 ? -11.211 0.305 3.899 1.00 92.25 103 VAL A C 1
ATOM 820 O O . VAL A 1 103 ? -10.768 1.052 3.024 1.00 92.25 103 VAL A O 1
ATOM 823 N N . PHE A 1 104 ? -10.487 -0.051 4.961 1.00 94.44 104 PHE A N 1
ATOM 824 C CA . PHE A 1 104 ? -9.117 0.405 5.181 1.00 94.44 104 PHE A CA 1
ATOM 825 C C . PHE A 1 104 ? -8.138 -0.269 4.219 1.00 94.44 104 PHE A C 1
ATOM 827 O O . PHE A 1 104 ? -7.284 0.418 3.661 1.00 94.44 104 PHE A O 1
ATOM 834 N N . ILE A 1 105 ? -8.305 -1.573 3.970 1.00 96.56 105 ILE A N 1
ATOM 835 C CA . ILE A 1 105 ? -7.514 -2.338 2.993 1.00 96.56 105 ILE A CA 1
ATOM 836 C C . ILE A 1 105 ? -7.628 -1.696 1.610 1.00 96.56 105 ILE A C 1
ATOM 838 O O . ILE A 1 105 ? -6.621 -1.272 1.042 1.00 96.56 105 ILE A O 1
ATOM 842 N N . GLN A 1 106 ? -8.856 -1.524 1.110 1.00 95.81 106 GLN A N 1
ATOM 843 C CA . GLN A 1 106 ? -9.096 -0.918 -0.200 1.00 95.81 106 GLN A CA 1
ATOM 844 C C . GLN A 1 106 ? -8.524 0.498 -0.283 1.00 95.81 106 GLN A C 1
ATOM 846 O O . GLN A 1 106 ? -7.882 0.855 -1.273 1.00 95.81 106 GLN A O 1
ATOM 851 N N . ARG A 1 107 ? -8.720 1.320 0.757 1.00 96.81 107 ARG A N 1
ATOM 852 C CA . ARG A 1 107 ? -8.216 2.696 0.751 1.00 96.81 107 ARG A CA 1
ATOM 853 C C . ARG A 1 107 ? -6.691 2.745 0.730 1.00 96.81 107 ARG A C 1
ATOM 855 O O . ARG A 1 107 ? -6.139 3.542 -0.023 1.00 96.81 107 ARG A O 1
ATOM 862 N N . ALA A 1 108 ? -6.018 1.913 1.517 1.00 97.44 108 ALA A N 1
ATOM 863 C CA . ALA A 1 108 ? -4.562 1.855 1.538 1.00 97.44 108 ALA A CA 1
ATOM 864 C C . ALA A 1 108 ? -3.994 1.377 0.193 1.00 97.44 108 ALA A C 1
ATOM 866 O O . ALA A 1 108 ? -3.086 2.012 -0.334 1.00 97.44 108 ALA A O 1
ATOM 867 N N . GLN A 1 109 ? -4.573 0.334 -0.408 1.00 97.50 109 GLN A N 1
ATOM 868 C CA . GLN A 1 109 ? -4.162 -0.172 -1.724 1.00 97.50 109 GLN A CA 1
ATOM 869 C C . GLN A 1 109 ? -4.340 0.883 -2.831 1.00 97.50 109 GLN A C 1
ATOM 871 O O . GLN A 1 109 ? -3.474 1.030 -3.692 1.00 97.50 109 GLN A O 1
ATOM 876 N N . ILE A 1 110 ? -5.418 1.679 -2.783 1.00 97.81 110 ILE A N 1
ATOM 877 C CA . ILE A 1 110 ? -5.605 2.823 -3.691 1.00 97.81 110 ILE A CA 1
ATOM 878 C C . ILE A 1 110 ? -4.494 3.859 -3.503 1.00 97.81 110 ILE A C 1
ATOM 880 O O . ILE A 1 110 ? -3.962 4.342 -4.497 1.00 97.81 110 ILE A O 1
ATOM 884 N N . LEU A 1 111 ? -4.143 4.197 -2.259 1.00 98.06 111 LEU A N 1
ATOM 885 C CA . LEU A 1 111 ? -3.093 5.178 -1.972 1.00 98.06 111 LEU A CA 1
ATOM 886 C C . LEU A 1 111 ? -1.698 4.675 -2.369 1.00 98.06 111 LEU A C 1
ATOM 888 O O . LEU A 1 111 ? -0.891 5.469 -2.819 1.00 98.06 111 LEU A O 1
ATOM 892 N N . MET A 1 112 ? -1.423 3.373 -2.263 1.00 97.94 112 MET A N 1
ATOM 893 C CA . MET A 1 112 ? -0.168 2.772 -2.742 1.00 97.94 112 MET A CA 1
ATOM 894 C C . MET A 1 112 ? -0.002 2.860 -4.265 1.00 97.94 112 MET A C 1
ATOM 896 O O . MET A 1 112 ? 1.109 2.738 -4.768 1.00 97.94 112 MET A O 1
ATOM 900 N N . ARG A 1 113 ? -1.107 3.014 -5.001 1.00 96.25 113 ARG A N 1
ATOM 901 C CA . ARG A 1 113 ? -1.112 3.175 -6.459 1.00 96.25 113 ARG A CA 1
ATOM 902 C C . ARG A 1 113 ? -0.972 4.638 -6.906 1.00 96.25 113 ARG A C 1
ATOM 904 O O . ARG A 1 113 ? -0.712 4.864 -8.083 1.00 96.25 113 ARG A O 1
ATOM 911 N N . GLN A 1 114 ? -1.233 5.602 -6.021 1.00 93.38 114 GLN A N 1
ATOM 912 C CA . GLN A 1 114 ? -1.121 7.038 -6.315 1.00 93.38 114 GLN A CA 1
ATOM 913 C C . GLN A 1 114 ? 0.334 7.492 -6.263 1.00 93.38 114 GLN A C 1
ATOM 915 O O . GLN A 1 114 ? 0.679 8.348 -7.105 1.00 93.38 114 GLN A O 1
#